Protein AF-A0A7J4SZR3-F1 (afdb_monomer)

Radius of gyration: 17.12 Å; Cα contacts (8 Å, |Δi|>4): 52; chains: 1; bounding box: 36×27×45 Å

Secondary structure (DSSP, 8-state):
--HHHHTTHHHHHHHTT----S--HHHHHHHH-HHHHHHHHHHHT----------TT--HHHHHHHTTTS---

Nearest PDB structures (foldseek):
  5vev-assembly1_A  TM=8.582E-01  e=6.256E-03  Neisseria gonorrhoeae NCCP11945
  1gso-assembly1_A  TM=7.746E-01  e=1.754E-02  Escherichia coli
  6ll9-assembly1_B  TM=7.295E-01  e=2.012E+00  Aeromonas hydrophila

pLDDT: mean 94.75, std 4.88, range [61.84, 98.44]

Mean predicted aligned error: 3.6 Å

Structure (mmCIF, N/CA/C/O backbone):
data_AF-A0A7J4SZR3-F1
#
_entry.id   AF-A0A7J4SZR3-F1
#
loop_
_atom_site.group_PDB
_atom_site.id
_atom_site.type_symbol
_atom_site.label_atom_id
_atom_site.label_alt_id
_atom_site.label_comp_id
_atom_site.label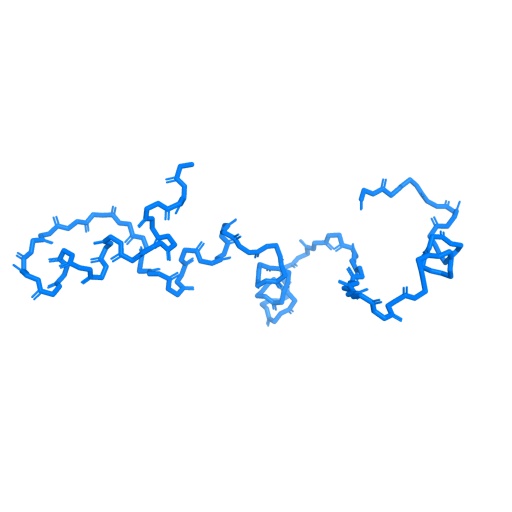_asym_id
_atom_site.label_entity_id
_atom_site.label_seq_id
_atom_site.pdbx_PDB_ins_code
_atom_site.Cartn_x
_atom_site.Cartn_y
_atom_site.Cartn_z
_atom_site.occupancy
_atom_site.B_iso_or_equiv
_atom_site.auth_seq_id
_atom_site.auth_comp_id
_atom_site.auth_asym_id
_atom_site.auth_atom_id
_atom_site.pdbx_PDB_model_num
ATOM 1 N N . PRO A 1 1 ? 4.331 -6.737 11.859 1.00 61.84 1 PRO A N 1
ATOM 2 C CA . PRO A 1 1 ? 3.627 -6.069 12.991 1.00 61.84 1 PRO A CA 1
ATOM 3 C C . PRO A 1 1 ? 2.274 -5.443 12.610 1.00 61.84 1 PRO A C 1
ATOM 5 O O . PRO A 1 1 ? 1.387 -5.340 13.448 1.00 61.84 1 PRO A O 1
ATOM 8 N N . GLU A 1 2 ? 2.136 -5.049 11.348 1.00 84.88 2 GLU A N 1
ATOM 9 C CA . GLU A 1 2 ? 1.014 -4.404 10.676 1.00 84.88 2 GLU A CA 1
ATOM 10 C C . GLU A 1 2 ? -0.215 -5.295 10.434 1.00 84.88 2 GLU A C 1
ATOM 12 O O . GLU A 1 2 ? -1.319 -4.767 10.336 1.00 84.88 2 GLU A O 1
ATOM 17 N N . ALA A 1 3 ? -0.061 -6.625 10.385 1.00 93.25 3 ALA A N 1
ATOM 18 C CA . ALA A 1 3 ? -1.159 -7.565 10.112 1.00 93.25 3 ALA A CA 1
ATOM 19 C C . ALA A 1 3 ? -2.445 -7.311 10.939 1.00 93.25 3 ALA A C 1
ATOM 21 O O . ALA A 1 3 ? -3.492 -7.096 10.334 1.00 93.25 3 ALA A O 1
ATOM 22 N N . PRO A 1 4 ? -2.413 -7.210 12.288 1.00 95.69 4 PRO A N 1
ATOM 23 C CA . PRO A 1 4 ? -3.621 -6.914 13.066 1.00 95.69 4 PRO A CA 1
ATOM 24 C C . PRO A 1 4 ? -4.242 -5.540 12.758 1.00 95.69 4 PRO A C 1
ATOM 26 O O . PRO A 1 4 ? -5.450 -5.362 12.919 1.00 95.69 4 PRO A O 1
ATOM 29 N N . LEU A 1 5 ? -3.444 -4.559 12.328 1.00 96.31 5 LEU A N 1
ATOM 30 C CA . LEU A 1 5 ? -3.941 -3.236 11.942 1.00 96.31 5 LEU A CA 1
ATOM 31 C C . LEU A 1 5 ? -4.634 -3.299 10.575 1.00 96.31 5 LEU A C 1
ATOM 33 O O . LEU A 1 5 ? -5.733 -2.766 10.430 1.00 96.31 5 LEU A O 1
ATOM 37 N N . CYS A 1 6 ? -4.052 -4.026 9.619 1.00 95.81 6 CYS A N 1
ATOM 38 C CA . CYS A 1 6 ? -4.670 -4.316 8.320 1.00 95.81 6 CYS A CA 1
ATOM 39 C C . CYS A 1 6 ? -5.944 -5.175 8.469 1.00 95.81 6 CYS A C 1
ATOM 41 O O . CYS A 1 6 ? -6.907 -5.009 7.726 1.00 95.81 6 CYS A O 1
ATOM 43 N N . ASP A 1 7 ? -6.023 -6.017 9.501 1.00 96.69 7 ASP A N 1
ATOM 44 C CA . ASP A 1 7 ? -7.232 -6.783 9.838 1.00 96.69 7 ASP A CA 1
ATOM 45 C C . ASP A 1 7 ? -8.304 -5.952 10.581 1.00 96.69 7 ASP A C 1
ATOM 47 O O . ASP A 1 7 ? -9.405 -6.440 10.875 1.00 96.69 7 ASP A O 1
ATOM 51 N N . GLY A 1 8 ? -8.019 -4.678 10.875 1.00 97.00 8 GLY A N 1
ATOM 52 C CA . GLY A 1 8 ? -8.964 -3.727 11.464 1.00 97.00 8 GLY A CA 1
ATOM 53 C C . GLY A 1 8 ? -9.102 -3.813 12.983 1.00 97.00 8 GLY A C 1
ATOM 54 O O . GLY A 1 8 ? -10.181 -3.551 13.516 1.00 97.00 8 GLY A O 1
ATOM 55 N N . LEU A 1 9 ? -8.040 -4.178 13.710 1.00 97.12 9 LEU A N 1
ATOM 56 C CA . LEU A 1 9 ? -8.049 -4.175 15.178 1.00 97.12 9 LEU A CA 1
ATOM 57 C C . LEU A 1 9 ? -8.447 -2.804 15.748 1.00 97.12 9 LEU A C 1
ATOM 59 O O . LEU A 1 9 ? -9.304 -2.742 16.627 1.00 97.12 9 LEU A O 1
ATOM 63 N N . ALA A 1 10 ? -7.869 -1.714 15.232 1.00 96.94 10 ALA A N 1
ATOM 64 C CA . ALA A 1 10 ? -8.178 -0.363 15.701 1.00 96.94 10 ALA A CA 1
ATOM 65 C C . ALA A 1 10 ? -9.657 -0.003 15.473 1.00 96.94 10 ALA A C 1
ATOM 67 O O . ALA A 1 10 ? -10.316 0.497 16.382 1.00 96.94 10 ALA A O 1
ATOM 68 N N . ASP A 1 11 ? -10.213 -0.342 14.306 1.00 98.00 11 ASP A N 1
ATOM 69 C CA . ASP A 1 11 ? -11.633 -0.134 14.000 1.00 98.00 11 ASP A CA 1
ATOM 70 C C . ASP A 1 11 ? -12.545 -0.884 14.979 1.00 98.00 11 ASP A C 1
ATOM 72 O O . ASP A 1 11 ? -13.524 -0.327 15.478 1.00 98.00 11 ASP A O 1
ATOM 76 N N . ARG A 1 12 ? -12.201 -2.139 15.304 1.00 98.12 12 ARG A N 1
ATOM 77 C CA . ARG A 1 12 ? -12.959 -2.961 16.260 1.00 98.12 12 ARG A CA 1
ATOM 78 C C . ARG A 1 12 ? -12.918 -2.385 17.673 1.00 98.12 12 ARG A C 1
ATOM 80 O O . ARG A 1 12 ? -13.948 -2.404 18.338 1.00 98.12 12 ARG A O 1
ATOM 87 N N . LEU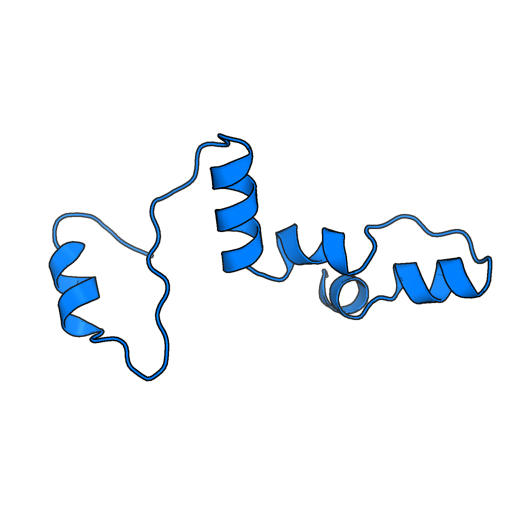 A 1 13 ? -11.770 -1.874 18.125 1.00 98.19 13 LEU A N 1
ATOM 88 C CA . LEU A 1 13 ? -11.629 -1.250 19.447 1.00 98.19 13 LEU A CA 1
ATOM 89 C C . LEU A 1 13 ? -12.426 0.058 19.541 1.00 98.19 13 LEU A C 1
ATOM 91 O O . LEU A 1 13 ? -13.178 0.240 20.499 1.00 98.19 13 LEU A O 1
ATOM 95 N N . ILE A 1 14 ? -12.352 0.911 18.512 1.00 97.00 14 ILE A N 1
ATOM 96 C CA . ILE A 1 14 ? -13.148 2.144 18.415 1.00 97.00 14 ILE A CA 1
ATOM 97 C C . ILE A 1 14 ? -14.649 1.824 18.462 1.00 97.00 14 ILE A C 1
ATOM 99 O O . ILE A 1 14 ? -15.388 2.470 19.202 1.00 97.00 14 ILE A O 1
ATOM 103 N N . ALA A 1 15 ? -15.099 0.789 17.743 1.00 98.06 15 ALA A N 1
ATOM 104 C CA . ALA A 1 15 ? -16.507 0.386 17.707 1.00 98.06 15 ALA A CA 1
ATOM 105 C C . ALA A 1 15 ? -17.072 -0.040 19.076 1.00 98.06 15 ALA A C 1
ATOM 107 O O . ALA A 1 15 ? -18.278 0.061 19.297 1.00 98.06 15 ALA A O 1
ATOM 108 N N . VAL A 1 16 ? -16.219 -0.491 20.003 1.00 98.44 16 VAL A N 1
ATOM 109 C CA . VAL A 1 16 ? -16.602 -0.855 21.379 1.00 98.44 16 VAL A CA 1
ATOM 110 C C . VAL A 1 16 ? -16.158 0.178 22.422 1.00 98.44 16 VAL A C 1
ATOM 112 O O . VAL A 1 16 ? -16.173 -0.111 23.616 1.00 98.44 16 VAL A O 1
ATOM 115 N N . ASN A 1 17 ? -15.794 1.391 21.990 1.00 98.12 17 ASN A N 1
ATOM 116 C CA . ASN A 1 17 ? -15.330 2.493 22.841 1.00 98.12 17 ASN A CA 1
ATOM 117 C C . ASN A 1 17 ? -14.096 2.154 23.699 1.00 98.12 17 ASN A C 1
ATOM 119 O O . ASN A 1 17 ? -13.941 2.686 24.799 1.00 98.12 17 ASN A O 1
ATOM 123 N N . ILE A 1 18 ? -13.208 1.284 23.209 1.00 98.44 18 ILE A N 1
ATOM 124 C CA . ILE A 1 18 ? -11.904 1.040 23.832 1.00 98.44 18 ILE A CA 1
ATOM 125 C C . ILE A 1 18 ? -10.878 1.975 23.180 1.00 98.44 18 ILE A C 1
ATOM 127 O O . ILE A 1 18 ? -10.625 1.851 21.979 1.00 98.44 18 ILE A O 1
ATOM 131 N N . PRO A 1 19 ? -10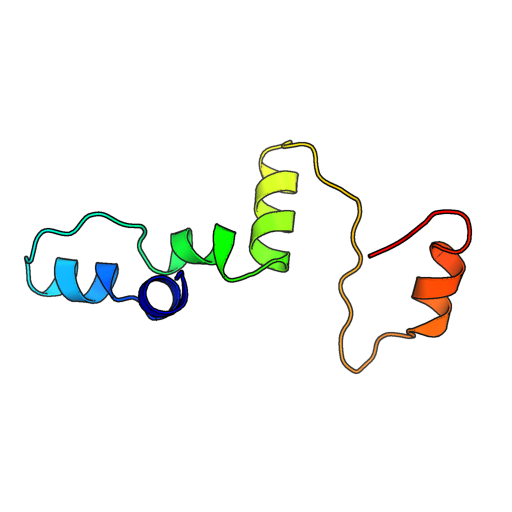.255 2.896 23.939 1.00 97.69 19 PRO A N 1
ATOM 132 C CA . PRO A 1 19 ? -9.189 3.735 23.412 1.00 97.69 19 PRO A CA 1
ATOM 133 C C . PRO A 1 19 ? -8.001 2.888 22.950 1.00 97.69 19 PRO A C 1
ATOM 135 O O . PRO A 1 19 ? -7.529 2.010 23.672 1.00 97.69 19 PRO A O 1
ATOM 138 N N . CYS A 1 20 ? -7.482 3.183 21.763 1.00 95.50 20 CYS A N 1
ATOM 139 C CA . CYS A 1 20 ? -6.288 2.548 21.223 1.00 95.50 20 CYS A CA 1
ATOM 140 C C . CYS A 1 20 ? -5.451 3.552 20.432 1.00 95.50 20 CYS A C 1
ATOM 142 O O . CYS A 1 20 ? -5.970 4.549 19.931 1.00 95.50 20 CYS A O 1
ATOM 144 N N . PHE A 1 21 ? -4.158 3.267 20.291 1.00 95.25 21 PHE A N 1
ATOM 145 C CA . PHE A 1 21 ? -3.257 4.039 19.445 1.00 95.25 21 PHE A CA 1
ATOM 146 C C . PHE A 1 21 ? -2.817 3.193 18.252 1.00 95.25 21 PHE A C 1
ATOM 148 O O . PHE A 1 21 ? -2.245 2.118 18.429 1.00 95.25 21 PHE A O 1
ATOM 155 N N . GLY A 1 22 ? -3.104 3.679 17.047 1.00 93.31 22 GLY A N 1
ATOM 156 C CA . GLY A 1 22 ? -2.766 3.010 15.797 1.00 93.31 22 GLY A CA 1
ATOM 157 C C . GLY A 1 22 ? -3.706 3.408 14.656 1.00 93.31 22 GLY A C 1
ATOM 158 O O . GLY A 1 22 ? -4.769 3.983 14.907 1.00 93.31 22 GLY A O 1
ATOM 159 N N . PRO A 1 23 ? -3.318 3.134 13.401 1.00 96.06 23 PRO A N 1
ATOM 160 C CA . PRO A 1 23 ? -4.150 3.417 12.242 1.00 96.06 23 PRO A CA 1
ATOM 161 C C . PRO A 1 23 ? -5.377 2.499 12.190 1.00 96.06 23 PRO A C 1
ATOM 163 O O . PRO A 1 23 ? -5.309 1.317 12.525 1.00 96.06 23 PRO A O 1
ATOM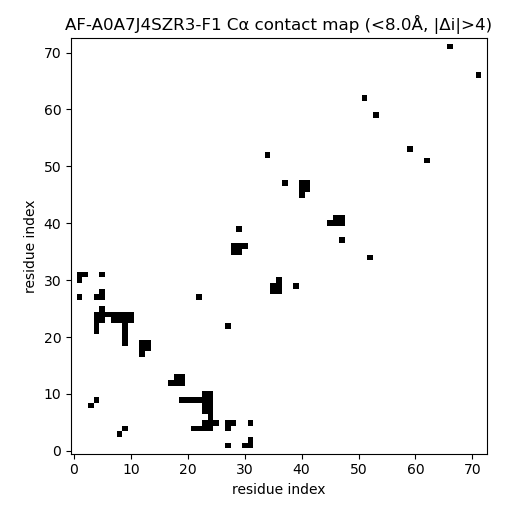 166 N N . GLN A 1 24 ? -6.486 3.044 11.693 1.00 96.31 24 GLN A N 1
ATOM 167 C CA . GLN A 1 24 ? -7.589 2.246 11.155 1.00 96.31 24 GLN A CA 1
ATOM 168 C C . GLN A 1 24 ? -7.118 1.444 9.939 1.00 96.31 24 GLN A C 1
ATOM 170 O O . GLN A 1 24 ? -6.158 1.844 9.275 1.00 96.31 24 GLN A O 1
ATOM 175 N N . ARG A 1 25 ? -7.836 0.373 9.591 1.00 96.19 25 ARG A N 1
ATOM 176 C CA . ARG A 1 25 ? -7.495 -0.532 8.485 1.00 96.19 25 ARG A CA 1
ATOM 177 C C . ARG A 1 25 ? -7.103 0.197 7.206 1.00 96.19 25 ARG A C 1
ATOM 179 O O . ARG A 1 25 ? -6.062 -0.095 6.636 1.00 96.19 25 ARG A O 1
ATOM 186 N N . LEU A 1 26 ? -7.913 1.170 6.780 1.00 94.31 26 LEU A N 1
ATOM 187 C CA . LEU A 1 26 ? -7.659 1.923 5.548 1.00 94.31 26 LEU A CA 1
ATOM 188 C C . LEU A 1 26 ? -6.287 2.615 5.555 1.00 94.31 26 LEU A C 1
ATOM 190 O O . LEU A 1 26 ? -5.630 2.682 4.526 1.00 94.31 26 LEU A O 1
ATOM 194 N N . HIS A 1 27 ? -5.855 3.132 6.704 1.00 94.94 27 HIS A N 1
ATOM 195 C CA . HIS A 1 27 ? -4.568 3.811 6.834 1.00 94.94 27 HIS A CA 1
ATOM 196 C C . HIS A 1 27 ? -3.413 2.824 7.052 1.00 94.94 27 HIS A C 1
ATOM 198 O O . HIS A 1 27 ? -2.279 3.130 6.695 1.00 94.94 27 HIS A O 1
ATOM 204 N N . ALA A 1 28 ? -3.694 1.636 7.598 1.00 96.69 28 ALA A N 1
ATOM 205 C CA . ALA A 1 28 ? -2.709 0.570 7.756 1.00 96.69 28 ALA A CA 1
ATOM 206 C C . ALA A 1 28 ? -2.215 0.020 6.402 1.00 96.69 28 ALA A C 1
ATOM 208 O O . ALA A 1 28 ? -1.077 -0.437 6.311 1.00 96.69 28 ALA A O 1
ATOM 209 N N . GLU A 1 29 ? -3.011 0.148 5.332 1.00 95.88 29 GLU A N 1
ATOM 210 C CA . GLU A 1 29 ? -2.620 -0.210 3.957 1.00 95.88 29 GLU A CA 1
ATOM 211 C C . GLU A 1 29 ? -1.367 0.525 3.461 1.00 95.88 29 GLU A C 1
ATOM 213 O O . GLU A 1 29 ? -0.686 0.028 2.567 1.00 95.88 29 GLU A O 1
ATOM 218 N N . LEU A 1 30 ? -1.021 1.677 4.053 1.00 96.06 30 LEU A N 1
ATOM 219 C CA . LEU A 1 30 ? 0.226 2.378 3.740 1.00 96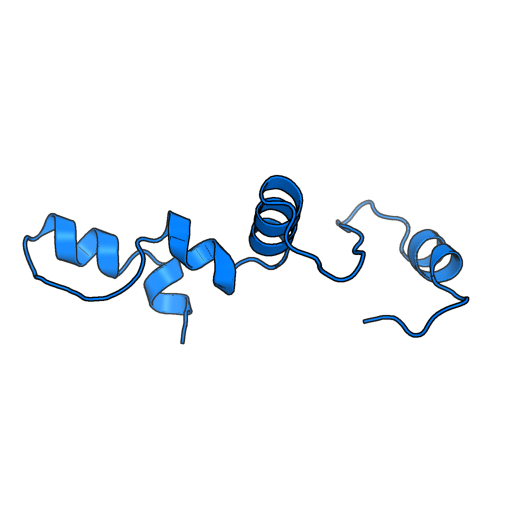.06 30 LEU A CA 1
ATOM 220 C C . LEU A 1 30 ? 1.469 1.517 4.034 1.00 96.06 30 LEU A C 1
ATOM 222 O O . LEU A 1 30 ? 2.484 1.668 3.363 1.00 96.06 30 LEU A O 1
ATOM 226 N N . GLU A 1 31 ? 1.383 0.609 5.008 1.00 95.44 31 GLU A N 1
ATOM 227 C CA . GLU A 1 31 ? 2.429 -0.372 5.323 1.00 95.44 31 GLU A CA 1
ATOM 228 C C . GLU A 1 31 ? 2.082 -1.768 4.772 1.00 95.44 31 GLU A C 1
ATOM 230 O O . GLU A 1 31 ? 2.961 -2.471 4.276 1.00 95.44 31 GLU A O 1
ATOM 235 N N . GLY A 1 32 ? 0.800 -2.155 4.800 1.00 94.62 32 GLY A N 1
ATOM 236 C CA . GLY A 1 32 ? 0.336 -3.489 4.399 1.00 94.62 32 GLY A CA 1
ATOM 237 C C . GLY A 1 32 ? 0.319 -3.756 2.889 1.00 94.62 32 GLY A C 1
ATOM 238 O O . GLY A 1 32 ? 0.470 -4.903 2.466 1.00 94.62 32 GLY A O 1
ATOM 239 N N . SER A 1 33 ? 0.180 -2.720 2.055 1.00 95.62 33 SER A N 1
ATOM 240 C CA . SER A 1 33 ? 0.081 -2.854 0.600 1.00 95.62 33 SER A CA 1
ATOM 241 C C . SER A 1 33 ? 1.091 -1.964 -0.111 1.00 95.62 33 SER A C 1
ATOM 243 O O . SER A 1 33 ? 0.955 -0.744 -0.184 1.00 95.62 33 SER A O 1
ATOM 245 N N . LYS A 1 34 ? 2.095 -2.597 -0.734 1.00 95.81 34 LYS A N 1
ATOM 246 C CA . LYS A 1 34 ? 3.120 -1.889 -1.522 1.00 95.81 34 LYS A CA 1
ATOM 247 C C . LYS A 1 34 ? 2.499 -1.032 -2.623 1.00 95.81 34 LYS A C 1
ATOM 249 O O . LYS A 1 34 ? 2.921 0.101 -2.829 1.00 95.81 34 LYS A O 1
ATOM 254 N N . LEU A 1 35 ? 1.479 -1.557 -3.305 1.00 96.94 35 LEU A N 1
ATOM 255 C CA . LEU A 1 35 ? 0.800 -0.825 -4.369 1.00 96.94 35 LEU A CA 1
ATOM 256 C C . LEU A 1 35 ? 0.013 0.371 -3.824 1.00 96.94 35 LEU A C 1
ATOM 258 O O . LEU A 1 35 ? 0.050 1.445 -4.422 1.00 96.94 35 LEU A O 1
ATOM 262 N N . PHE A 1 36 ? -0.687 0.206 -2.697 1.00 96.38 36 PHE A N 1
ATOM 263 C CA . PHE A 1 36 ? -1.379 1.321 -2.053 1.00 96.38 36 PHE A CA 1
ATOM 264 C C . PHE A 1 36 ? -0.384 2.412 -1.647 1.00 96.38 36 PHE A C 1
ATOM 266 O O . PHE A 1 36 ? -0.590 3.580 -1.969 1.00 96.38 36 PHE A O 1
ATOM 273 N N . ALA A 1 37 ? 0.730 2.024 -1.023 1.00 97.62 37 ALA A N 1
ATOM 274 C CA . ALA A 1 37 ? 1.789 2.937 -0.617 1.00 97.62 37 ALA A CA 1
ATOM 275 C C . ALA A 1 37 ? 2.386 3.709 -1.801 1.00 97.62 37 ALA A C 1
ATOM 277 O O . ALA A 1 37 ? 2.515 4.930 -1.728 1.00 97.62 37 ALA A O 1
ATOM 278 N N . LYS A 1 38 ? 2.701 3.022 -2.908 1.00 97.94 38 LYS A N 1
ATOM 279 C CA . LYS A 1 38 ? 3.208 3.653 -4.135 1.00 97.94 38 LYS A CA 1
ATOM 280 C C . LYS A 1 38 ? 2.233 4.689 -4.689 1.00 97.94 38 LYS A C 1
ATOM 282 O O . LYS A 1 38 ? 2.610 5.845 -4.839 1.00 97.94 38 LYS A O 1
ATOM 287 N N . LYS A 1 39 ? 0.958 4.325 -4.850 1.00 97.25 39 LYS A N 1
ATOM 288 C CA . LYS A 1 39 ? -0.083 5.255 -5.319 1.00 97.25 39 LYS A CA 1
ATOM 289 C C . LYS A 1 39 ? -0.273 6.454 -4.388 1.00 97.25 39 LYS A C 1
ATOM 291 O O . LYS A 1 39 ? -0.497 7.564 -4.865 1.00 97.25 39 LYS A O 1
ATOM 296 N N . ALA A 1 40 ? -0.202 6.243 -3.073 1.00 97.56 40 ALA A N 1
ATOM 297 C CA . ALA A 1 40 ? -0.304 7.320 -2.093 1.00 97.56 40 ALA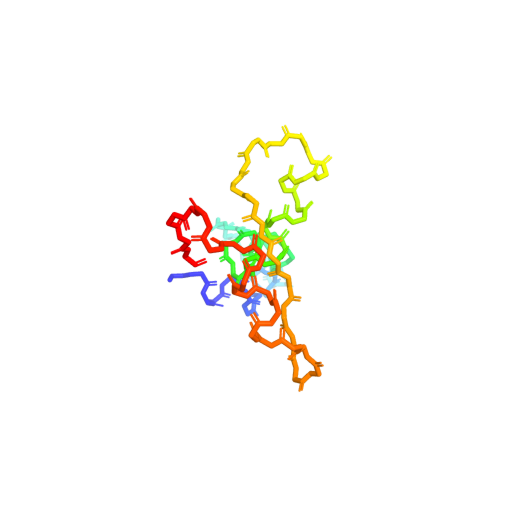 A CA 1
ATOM 298 C C . ALA A 1 40 ? 0.888 8.287 -2.182 1.00 97.56 40 ALA A C 1
ATOM 300 O O . ALA A 1 40 ? 0.688 9.500 -2.138 1.00 97.56 40 ALA A O 1
ATOM 301 N N . MET A 1 41 ? 2.109 7.765 -2.349 1.00 98.38 41 MET A N 1
ATOM 302 C CA . MET A 1 41 ? 3.310 8.579 -2.557 1.00 98.38 41 MET A CA 1
ATOM 303 C C . MET A 1 41 ? 3.232 9.376 -3.863 1.00 98.38 41 MET A C 1
ATOM 305 O O . MET A 1 41 ? 3.458 10.585 -3.828 1.00 98.38 41 MET A O 1
ATOM 309 N N . ASP A 1 42 ? 2.819 8.747 -4.966 1.00 97.56 42 ASP A N 1
ATOM 310 C CA . ASP A 1 42 ? 2.644 9.409 -6.266 1.00 97.56 42 ASP A CA 1
ATOM 311 C C . ASP A 1 42 ? 1.635 10.565 -6.169 1.00 97.56 42 ASP A C 1
ATOM 313 O O . ASP A 1 42 ? 1.922 11.693 -6.572 1.00 97.56 42 ASP A O 1
ATOM 317 N N . ALA A 1 43 ? 0.468 10.314 -5.563 1.00 97.62 43 ALA A N 1
ATOM 318 C CA . ALA A 1 43 ? -0.581 11.319 -5.388 1.00 97.62 43 ALA A CA 1
ATOM 319 C C . ALA A 1 43 ? -0.153 12.490 -4.486 1.00 97.62 43 ALA A C 1
ATOM 321 O O . ALA A 1 43 ? -0.618 13.615 -4.671 1.00 97.62 43 ALA A O 1
ATOM 322 N N . ALA A 1 44 ? 0.723 12.232 -3.513 1.00 97.94 44 ALA A N 1
ATOM 323 C CA . ALA A 1 44 ? 1.255 13.238 -2.600 1.00 97.94 44 ALA A CA 1
ATOM 324 C C . ALA A 1 44 ? 2.535 13.926 -3.115 1.00 97.94 44 ALA A C 1
ATOM 326 O O . ALA A 1 44 ? 3.033 14.838 -2.455 1.00 97.94 44 ALA A O 1
ATOM 327 N N . GLY A 1 45 ? 3.085 13.505 -4.260 1.00 98.06 45 GLY A N 1
ATOM 328 C CA . GLY A 1 45 ? 4.363 14.004 -4.776 1.00 98.06 45 GLY A CA 1
ATOM 329 C C . GLY A 1 45 ? 5.572 13.616 -3.916 1.00 98.06 45 GLY A C 1
ATOM 330 O O . GLY A 1 45 ? 6.577 14.326 -3.909 1.00 98.06 45 GLY A O 1
ATOM 331 N N . VAL A 1 46 ? 5.478 12.519 -3.161 1.00 98.38 46 VAL A N 1
ATOM 332 C CA . VAL A 1 46 ? 6.576 11.993 -2.341 1.00 98.38 46 VAL A CA 1
ATOM 333 C C . VAL A 1 46 ? 7.511 11.174 -3.238 1.00 98.38 46 VAL A C 1
ATOM 335 O O . VAL A 1 46 ? 7.059 10.191 -3.827 1.00 98.38 46 VAL A O 1
ATOM 338 N N . PRO A 1 47 ? 8.809 11.518 -3.338 1.00 98.19 47 PRO A N 1
ATOM 339 C CA . PRO A 1 47 ? 9.747 10.762 -4.160 1.00 98.19 47 PRO A CA 1
ATOM 340 C C . PRO A 1 47 ? 9.852 9.298 -3.719 1.00 98.19 47 PRO A C 1
ATOM 342 O O . PRO A 1 47 ? 10.066 9.001 -2.542 1.00 98.19 47 PRO A O 1
ATOM 345 N N . THR A 1 48 ? 9.744 8.377 -4.673 1.00 97.12 48 THR A N 1
ATOM 346 C CA . THR A 1 48 ? 9.906 6.935 -4.465 1.00 97.12 48 THR A CA 1
ATOM 347 C C . THR A 1 48 ? 10.486 6.292 -5.726 1.00 97.12 48 THR A C 1
ATOM 349 O O . THR A 1 48 ? 10.482 6.909 -6.787 1.00 97.12 48 THR A O 1
ATOM 352 N N . ALA A 1 49 ? 11.008 5.068 -5.618 1.00 94.75 49 ALA A N 1
ATOM 353 C CA . ALA A 1 49 ? 11.510 4.335 -6.782 1.00 94.75 49 ALA A CA 1
ATOM 354 C C . ALA A 1 49 ? 10.394 4.072 -7.811 1.00 94.75 49 ALA A C 1
ATOM 356 O O . ALA A 1 49 ? 9.237 3.873 -7.424 1.00 94.75 49 ALA A O 1
ATOM 357 N N . GLU A 1 50 ? 10.746 3.998 -9.091 1.00 93.06 50 GLU A N 1
ATOM 358 C CA . GLU A 1 50 ? 9.827 3.512 -10.121 1.00 93.06 50 GLU A CA 1
ATOM 359 C C . GLU A 1 50 ? 9.378 2.074 -9.828 1.00 93.06 50 GLU A C 1
ATOM 361 O O . GLU A 1 50 ? 10.028 1.335 -9.082 1.00 93.06 50 GLU A O 1
ATOM 366 N N . TYR A 1 51 ? 8.220 1.693 -10.358 1.00 94.19 51 TYR A N 1
ATOM 367 C CA . TYR A 1 51 ? 7.634 0.377 -10.135 1.00 94.19 51 TYR A CA 1
ATOM 368 C C . TYR A 1 51 ? 6.717 -0.006 -11.293 1.00 94.19 51 TYR A C 1
ATOM 370 O O . TYR A 1 51 ? 6.068 0.858 -11.878 1.00 94.19 51 TYR A O 1
ATOM 378 N N . ASP A 1 52 ? 6.607 -1.309 -11.549 1.00 93.12 52 ASP A N 1
ATOM 379 C CA . ASP A 1 52 ? 5.552 -1.871 -12.392 1.00 93.12 52 ASP A CA 1
ATOM 380 C C . ASP A 1 52 ? 4.585 -2.689 -11.540 1.00 93.12 52 ASP A C 1
ATOM 382 O O . ASP A 1 52 ? 4.943 -3.248 -10.500 1.00 93.12 52 ASP A O 1
ATOM 386 N N . VAL A 1 53 ? 3.336 -2.763 -11.991 1.00 94.38 53 VAL A N 1
ATOM 387 C CA . VAL A 1 53 ? 2.309 -3.614 -11.388 1.00 94.38 53 VAL A CA 1
ATOM 388 C C . VAL A 1 53 ? 2.091 -4.795 -12.309 1.00 94.38 53 VAL A C 1
ATOM 390 O O . VAL A 1 53 ? 1.725 -4.609 -13.465 1.00 94.38 53 VAL A O 1
ATOM 393 N N . MET A 1 54 ? 2.303 -5.994 -11.779 1.00 94.12 54 MET A N 1
ATOM 394 C CA . MET A 1 54 ? 2.191 -7.236 -12.532 1.00 94.12 54 MET A CA 1
ATOM 395 C C . MET A 1 54 ? 1.068 -8.096 -11.957 1.00 94.12 54 MET A C 1
ATOM 397 O O . MET A 1 54 ? 0.838 -8.125 -10.745 1.00 94.12 54 MET A O 1
ATOM 401 N N . ASP A 1 55 ? 0.386 -8.817 -12.833 1.00 95.19 55 ASP A N 1
ATOM 402 C CA . ASP A 1 55 ? -0.646 -9.793 -12.513 1.00 95.19 55 ASP A CA 1
ATOM 403 C C . ASP A 1 55 ? -0.475 -11.073 -13.349 1.00 95.19 55 ASP A C 1
ATOM 405 O O . ASP A 1 55 ? 0.506 -11.244 -14.072 1.00 95.19 55 ASP A O 1
ATOM 409 N N . ALA A 1 56 ? -1.440 -11.990 -13.254 1.00 96.38 56 ALA A N 1
ATOM 410 C CA . ALA A 1 56 ? -1.398 -13.284 -13.936 1.00 96.38 56 ALA A CA 1
ATOM 411 C C . ALA A 1 56 ? -1.365 -13.204 -15.477 1.00 96.38 56 ALA A C 1
ATOM 413 O O . ALA A 1 56 ? -1.128 -14.217 -16.128 1.00 96.38 56 ALA A O 1
ATOM 414 N N . THR A 1 57 ? -1.638 -12.036 -16.059 1.00 97.12 57 THR A N 1
ATOM 415 C CA . THR A 1 57 ? -1.650 -11.801 -17.508 1.00 97.12 57 THR A CA 1
ATOM 416 C C . THR A 1 57 ? -0.448 -10.998 -17.997 1.00 97.12 57 THR A C 1
ATOM 418 O O . THR A 1 57 ? -0.310 -10.779 -19.198 1.00 97.12 57 THR A O 1
ATOM 421 N N . THR A 1 58 ? 0.417 -10.555 -17.085 1.00 96.62 58 THR A N 1
ATOM 422 C CA . THR A 1 58 ? 1.573 -9.724 -17.420 1.00 96.62 58 THR A CA 1
ATOM 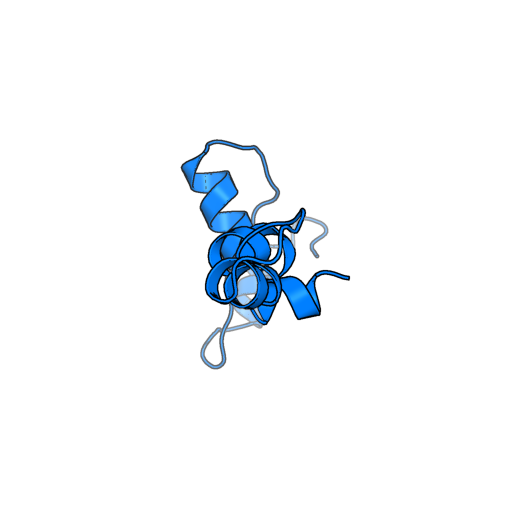423 C C . THR A 1 58 ? 2.660 -10.538 -18.115 1.00 96.62 58 THR A C 1
ATOM 425 O O . THR A 1 58 ? 3.015 -11.628 -17.666 1.00 96.62 58 THR A O 1
ATOM 428 N N . ASP A 1 59 ? 3.217 -9.981 -19.191 1.00 96.50 59 ASP A N 1
ATOM 429 C CA . ASP A 1 59 ? 4.430 -10.496 -19.823 1.00 96.50 59 ASP A CA 1
ATOM 430 C C . ASP A 1 59 ? 5.644 -10.123 -18.963 1.00 96.50 59 ASP A C 1
ATOM 432 O O . ASP A 1 59 ? 6.095 -8.976 -18.944 1.00 96.50 59 ASP A O 1
ATOM 436 N N . VAL A 1 60 ? 6.123 -11.095 -18.187 1.00 94.50 60 VAL A N 1
ATOM 437 C CA . VAL A 1 60 ? 7.212 -10.890 -17.229 1.00 94.50 60 VAL A CA 1
ATOM 438 C C . VAL A 1 60 ? 8.523 -10.557 -17.936 1.00 94.50 60 VAL A C 1
ATOM 440 O O . VAL A 1 60 ? 9.245 -9.677 -17.470 1.00 94.50 60 VAL A O 1
A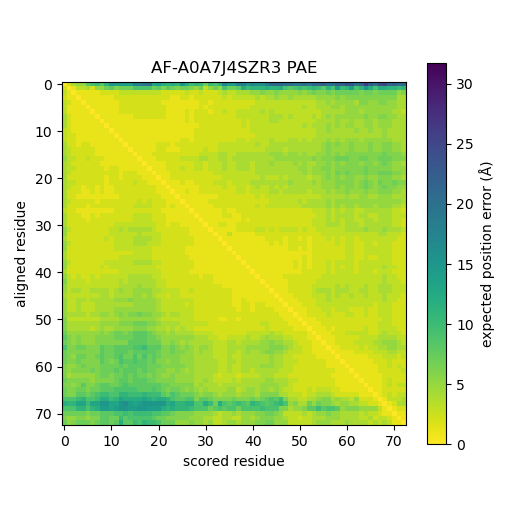TOM 443 N N . ASP A 1 61 ? 8.812 -11.214 -19.059 1.00 94.38 61 ASP A N 1
ATOM 444 C CA . ASP A 1 61 ? 10.077 -11.039 -19.774 1.00 94.38 61 ASP A CA 1
ATOM 445 C C . ASP A 1 61 ? 10.164 -9.627 -20.362 1.00 94.38 61 ASP A C 1
ATOM 447 O O . ASP A 1 61 ? 11.172 -8.945 -20.184 1.00 94.38 61 ASP A O 1
ATOM 451 N N . ALA A 1 62 ? 9.067 -9.125 -20.938 1.00 94.00 62 ALA A N 1
ATOM 452 C CA . ALA A 1 62 ? 9.007 -7.756 -21.442 1.00 94.00 62 ALA A CA 1
ATOM 453 C C . ALA A 1 62 ? 9.247 -6.699 -20.343 1.00 94.00 62 ALA A C 1
ATOM 455 O O . ALA A 1 62 ? 9.945 -5.708 -20.576 1.00 94.00 62 ALA A O 1
ATOM 456 N N . CYS A 1 63 ? 8.699 -6.900 -19.138 1.00 92.56 63 CYS A N 1
ATOM 457 C CA . CYS A 1 63 ? 8.935 -6.006 -17.999 1.00 92.56 63 CYS A CA 1
ATOM 458 C C . CYS A 1 63 ? 10.400 -6.024 -17.537 1.00 92.56 63 CYS A C 1
ATOM 460 O O . CYS A 1 63 ? 10.966 -4.973 -17.231 1.00 92.56 63 CYS A O 1
ATOM 462 N N . LEU A 1 64 ? 11.025 -7.204 -17.495 1.00 91.62 64 LEU A N 1
ATOM 463 C CA . LEU A 1 64 ? 12.430 -7.340 -17.110 1.00 91.62 64 LEU A CA 1
ATOM 464 C C . LEU A 1 64 ? 13.368 -6.729 -18.156 1.00 91.62 64 LEU A C 1
ATOM 466 O O . LEU A 1 64 ? 14.297 -6.007 -17.791 1.00 91.62 64 LEU A O 1
ATOM 470 N N . ASP A 1 65 ? 13.097 -6.947 -19.443 1.00 93.12 65 ASP A N 1
ATOM 471 C CA . ASP A 1 65 ? 13.871 -6.373 -20.545 1.00 93.12 65 ASP A CA 1
ATOM 472 C C . ASP A 1 65 ? 13.857 -4.840 -20.501 1.00 93.12 65 ASP A C 1
ATOM 474 O O . ASP A 1 65 ? 14.907 -4.202 -20.641 1.00 93.12 65 ASP A O 1
ATOM 478 N N . ALA A 1 66 ? 12.698 -4.239 -20.213 1.00 91.31 66 ALA A N 1
ATOM 479 C CA . ALA A 1 66 ? 12.551 -2.792 -20.058 1.00 91.31 66 ALA A CA 1
ATOM 480 C C . ALA A 1 66 ? 13.398 -2.209 -18.909 1.00 91.31 66 ALA A C 1
ATOM 482 O O . ALA A 1 66 ? 13.772 -1.038 -18.962 1.00 91.31 66 ALA A O 1
ATOM 483 N N . ARG A 1 67 ? 13.742 -3.018 -17.895 1.00 89.69 67 ARG A N 1
ATOM 484 C CA . ARG A 1 67 ? 14.590 -2.631 -16.753 1.00 89.69 67 ARG A CA 1
ATOM 485 C C . ARG A 1 67 ? 16.015 -3.180 -16.812 1.00 89.69 67 ARG A C 1
ATOM 487 O O . ARG A 1 67 ? 16.780 -2.996 -15.871 1.00 89.69 67 ARG A O 1
ATOM 494 N N . SER A 1 68 ? 16.412 -3.803 -17.920 1.00 90.56 68 SER A N 1
ATOM 495 C CA . SER A 1 68 ? 17.704 -4.496 -18.056 1.00 90.56 68 SER A CA 1
ATOM 496 C C . SER A 1 68 ? 18.945 -3.606 -17.882 1.00 90.56 68 SER A C 1
ATOM 498 O O . SER A 1 68 ? 20.039 -4.112 -17.625 1.00 90.56 68 SER A O 1
ATOM 500 N N . HIS A 1 69 ? 18.795 -2.285 -18.005 1.00 89.94 69 HIS A N 1
ATOM 501 C CA . HIS A 1 69 ? 19.891 -1.320 -17.898 1.00 89.94 69 HIS A CA 1
ATOM 502 C C . HIS A 1 69 ? 20.203 -0.863 -16.464 1.00 89.94 69 HIS A C 1
ATOM 504 O O . HIS A 1 69 ? 21.235 -0.226 -16.251 1.00 89.94 69 HIS A O 1
ATOM 510 N N . GLU A 1 70 ? 19.361 -1.199 -15.485 1.00 87.00 70 GLU A N 1
ATOM 511 C CA . GLU A 1 70 ? 19.504 -0.772 -14.092 1.00 87.00 70 GLU A CA 1
ATOM 512 C C . GLU A 1 70 ? 19.356 -1.964 -13.133 1.00 87.00 70 GLU A C 1
ATOM 514 O O . GLU A 1 70 ? 18.654 -2.929 -13.439 1.00 87.00 70 GLU A O 1
ATOM 519 N N . PRO A 1 71 ? 20.007 -1.947 -11.956 1.00 90.00 71 PRO A N 1
ATOM 520 C CA . PRO A 1 71 ? 19.713 -2.932 -10.925 1.00 90.00 71 PRO A CA 1
ATOM 521 C C . PRO A 1 71 ? 18.277 -2.735 -10.423 1.00 90.00 71 PRO A C 1
ATOM 523 O O . PRO A 1 71 ? 17.909 -1.644 -9.991 1.00 90.00 71 PRO A O 1
ATOM 526 N N . TRP A 1 72 ? 17.481 -3.799 -10.453 1.00 88.88 72 TRP A N 1
ATOM 527 C CA . TRP A 1 72 ? 16.071 -3.782 -10.067 1.00 88.88 72 TRP A CA 1
ATOM 528 C C . TRP A 1 72 ? 15.806 -4.632 -8.818 1.00 88.88 72 TRP A C 1
ATOM 530 O O . TRP A 1 72 ? 16.605 -5.497 -8.445 1.00 88.88 72 TRP A O 1
ATOM 540 N N . VAL A 1 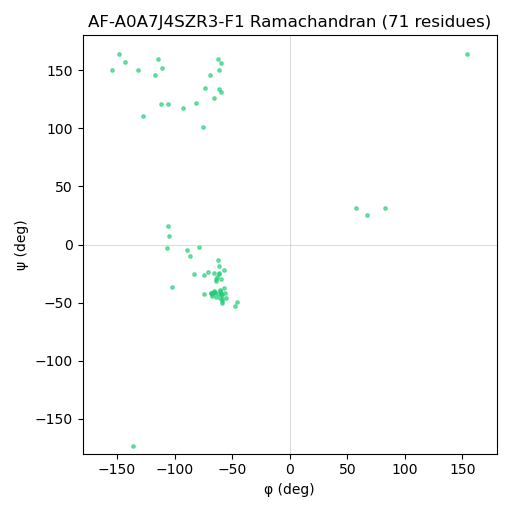73 ? 14.680 -4.339 -8.162 1.00 86.94 73 VAL A N 1
ATOM 541 C CA . VAL A 1 73 ? 14.099 -5.085 -7.034 1.00 86.94 73 VAL A CA 1
ATOM 542 C C . VAL A 1 73 ? 12.679 -5.479 -7.398 1.00 86.94 73 VAL A C 1
ATOM 544 O O . VAL A 1 73 ? 11.986 -4.620 -7.986 1.00 86.94 73 VAL A O 1
#

Foldseek 3Di:
DLVVQLVFVVVVCVVVVHDDDDDGNVVSCCVVPPVVVVVVCVVVVNDDDDDDDDDPPDDPVVVCVVCVVDDDD

Sequence (73 aa):
PEAPLCDGLADRLIAVNIPCFGPQRLHAELEGSKLFAKKAMDAAGVPTAEYDVMDATTDVDACLDARSHEPWV

Solvent-accessible surface area (backbone atoms only — not comparable to full-atom values): 4659 Å² total; per-residue (Å²): 134,56,64,56,27,53,72,25,48,43,48,57,32,53,75,71,72,41,90,79,89,74,48,41,28,82,60,27,30,59,75,71,29,70,67,56,30,50,53,52,28,61,77,67,71,46,91,72,81,86,83,84,89,80,60,99,81,53,63,62,66,64,58,50,60,76,44,67,93,52,96,84,132